Protein AF-A0A2R7K0H6-F1 (afdb_monomer_lite)

Foldseek 3Di:
DVVVVVVVVVVVVVVVVPPPPPPPPPDPPVPPPPDDDPVPAPEDEDQQQPQFQQDPVLQDPLNAPPDWFDVQGRNQRALNGLLVCLVVCVCVVVVGQHYHYQAQAAADSYWDCPVRTTHGCSRNPRHDDPVHGHSSHHHPVSVVSSVVSSVVSND

pLDDT: mean 88.12, std 17.88, range [44.06, 98.88]

Radius of gyration: 27.31 Å; chains: 1; bounding box: 50×71×71 Å

Sequence (155 aa):
MKKYTFLFLSLVYLIMSCSGSKSVSMNNENTSKTPFVWEGANVYFLLTDRFYNGDTSNDVNFNRTKTPGKLRGFEGGDIIGITKKIDEGYFEKLGINAIWLTPIVEQIHDGVDEGTGLSYGYHGYWAKDWTALDSNFGTKEDLAKLVKKAHEKGI

Structure (mmCIF, N/CA/C/O backbone):
data_AF-A0A2R7K0H6-F1
#
_entry.id   AF-A0A2R7K0H6-F1
#
loop_
_atom_site.group_PDB
_atom_site.id
_atom_site.type_symbol
_atom_site.label_atom_id
_atom_site.label_alt_id
_atom_site.label_comp_id
_atom_site.label_asym_id
_atom_site.label_entity_id
_atom_site.label_seq_id
_atom_site.pdbx_PDB_ins_code
_atom_site.Cartn_x
_atom_site.Cartn_y
_atom_site.Cartn_z
_atom_site.occupancy
_atom_site.B_iso_or_equiv
_atom_site.auth_seq_id
_atom_site.auth_comp_id
_atom_site.auth_asym_id
_atom_site.auth_atom_id
_atom_site.pdbx_PDB_model_num
ATOM 1 N N . MET A 1 1 ? -35.129 55.999 43.009 1.00 54.38 1 MET A N 1
ATOM 2 C CA . MET A 1 1 ? -34.103 54.976 43.329 1.00 54.38 1 MET A CA 1
ATOM 3 C C . MET A 1 1 ? -34.670 53.567 43.548 1.00 54.38 1 MET A C 1
ATOM 5 O O . MET A 1 1 ? -34.049 52.631 43.079 1.00 54.38 1 MET A O 1
ATOM 9 N N . LYS A 1 2 ? -35.861 53.382 44.150 1.00 51.69 2 LYS A N 1
ATOM 10 C CA . LYS A 1 2 ? -36.443 52.046 44.443 1.00 51.69 2 LYS A CA 1
ATOM 11 C C . LYS A 1 2 ? -36.847 51.170 43.231 1.00 51.69 2 LYS A C 1
ATOM 13 O O . LYS A 1 2 ? -36.975 49.964 43.393 1.00 51.69 2 LYS A O 1
ATOM 18 N N . LYS A 1 3 ? -37.041 51.737 42.027 1.00 54.31 3 LYS A N 1
ATOM 19 C CA . LYS A 1 3 ? -37.456 50.973 40.824 1.00 54.31 3 LYS A CA 1
ATOM 20 C C . LYS A 1 3 ? -36.324 50.150 40.191 1.00 54.31 3 LYS A C 1
ATOM 22 O O . LYS A 1 3 ? -36.582 49.068 39.682 1.00 54.31 3 LYS A O 1
ATOM 27 N N . TYR A 1 4 ? -35.078 50.619 40.278 1.00 58.31 4 TYR A N 1
ATOM 28 C CA . TYR A 1 4 ? -33.919 49.882 39.757 1.00 58.31 4 TYR A CA 1
ATOM 29 C C . TYR A 1 4 ? -33.430 48.805 40.728 1.00 58.31 4 TYR A C 1
ATOM 31 O O . TYR A 1 4 ? -32.876 47.805 40.293 1.00 58.31 4 TYR A O 1
ATOM 39 N N . THR A 1 5 ? -33.706 48.955 42.028 1.00 58.03 5 THR A N 1
ATOM 40 C CA . THR A 1 5 ? -33.369 47.955 43.050 1.00 58.03 5 THR A CA 1
ATOM 41 C C . THR A 1 5 ? -34.118 46.637 42.829 1.00 58.03 5 THR A C 1
ATOM 43 O O . THR A 1 5 ? -33.523 45.577 42.972 1.00 58.03 5 THR A O 1
ATOM 46 N N . PHE A 1 6 ? -35.390 46.688 42.411 1.00 57.31 6 PHE A N 1
ATOM 47 C CA . PHE A 1 6 ? -36.181 45.486 42.104 1.00 57.31 6 PHE A CA 1
ATOM 48 C C . PHE A 1 6 ? -35.743 44.801 40.800 1.00 57.31 6 PHE A C 1
ATOM 50 O O . PHE A 1 6 ? -35.684 43.575 40.740 1.00 57.31 6 PHE A O 1
ATOM 57 N N . LEU A 1 7 ? -35.370 45.584 39.779 1.00 57.59 7 LEU A N 1
ATOM 58 C CA . LEU A 1 7 ? -34.857 45.049 38.513 1.00 57.59 7 LEU A CA 1
ATOM 59 C C . LEU A 1 7 ? -33.496 44.357 38.711 1.00 57.59 7 LEU A C 1
ATOM 61 O O . LEU A 1 7 ? -33.274 43.267 38.189 1.00 57.59 7 LEU A O 1
ATOM 65 N N . PHE A 1 8 ? -32.622 44.940 39.536 1.00 59.28 8 PHE A N 1
ATOM 66 C CA . PHE A 1 8 ? -31.314 44.366 39.860 1.00 59.2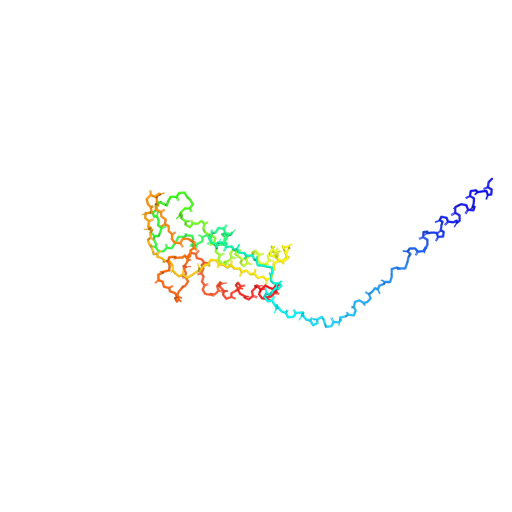8 8 PHE A CA 1
ATOM 67 C C . PHE A 1 8 ? -31.433 43.087 40.705 1.00 59.28 8 PHE A C 1
ATOM 69 O O . PHE A 1 8 ? -30.713 42.125 40.458 1.00 59.28 8 PHE A O 1
ATOM 76 N N . LEU A 1 9 ? -32.391 43.025 41.641 1.00 58.78 9 LEU A N 1
ATOM 77 C CA . LEU A 1 9 ? -32.642 41.820 42.445 1.00 58.78 9 LEU A CA 1
ATOM 78 C C . LEU A 1 9 ? -33.152 40.642 41.596 1.00 58.78 9 LEU A C 1
ATOM 80 O O . LEU A 1 9 ? -32.769 39.501 41.842 1.00 58.78 9 LEU A O 1
ATOM 84 N N . SER A 1 10 ? -33.973 40.919 40.575 1.00 59.53 10 SER A N 1
ATOM 85 C CA . SER A 1 10 ? -34.464 39.895 39.639 1.00 59.53 10 SER A CA 1
ATOM 86 C C . SER A 1 10 ? -33.364 39.354 38.719 1.00 59.53 10 SER A C 1
ATOM 88 O O . SER A 1 10 ? -33.322 38.157 38.442 1.00 59.53 10 SER A O 1
ATOM 90 N N . LEU A 1 11 ? -32.425 40.215 38.310 1.00 60.00 11 LEU A N 1
ATOM 91 C CA . LEU A 1 11 ? -31.305 39.831 37.456 1.00 60.00 11 LEU A CA 1
ATOM 92 C C . LEU A 1 11 ? -30.281 38.990 38.231 1.00 60.00 11 LEU A C 1
ATOM 94 O O . LEU A 1 11 ? -29.800 38.000 37.698 1.00 60.00 11 LEU A O 1
ATOM 98 N N . VAL A 1 12 ? -30.027 39.310 39.508 1.00 61.28 12 VAL A N 1
ATOM 99 C CA . VAL A 1 12 ? -29.146 38.533 40.406 1.00 61.28 12 VAL A CA 1
ATOM 100 C C . VAL A 1 12 ? -29.703 37.132 40.707 1.00 61.28 12 VAL A C 1
ATOM 102 O O . VAL A 1 12 ? -28.941 36.166 40.769 1.00 61.28 12 VAL A O 1
ATOM 105 N N . TYR A 1 13 ? -31.027 36.984 40.817 1.00 59.91 13 TYR A N 1
ATOM 106 C CA . TYR A 1 13 ? -31.668 35.670 40.972 1.00 59.91 13 TYR A CA 1
ATOM 107 C C . TYR A 1 13 ? -31.543 34.790 39.717 1.00 59.91 13 TYR A C 1
ATOM 109 O O . TYR A 1 13 ? -31.425 33.570 39.833 1.00 59.91 13 TYR A O 1
ATOM 117 N N . LEU A 1 14 ? -31.510 35.396 38.525 1.00 57.84 14 LEU A N 1
ATOM 118 C CA . LEU A 1 14 ? -31.362 34.673 37.259 1.00 57.84 14 LEU A CA 1
ATOM 119 C C . LEU A 1 14 ? -29.945 34.092 37.074 1.00 57.84 14 LEU A C 1
ATOM 121 O O . LEU A 1 14 ? -29.797 33.011 36.514 1.00 57.84 14 LEU A O 1
ATOM 125 N N . ILE A 1 15 ? -28.909 34.769 37.587 1.00 59.09 15 ILE A N 1
ATOM 126 C CA . ILE A 1 15 ? -27.504 34.315 37.503 1.00 59.09 15 ILE A CA 1
ATOM 127 C C . ILE A 1 15 ? -27.148 33.247 38.551 1.00 59.09 15 ILE A C 1
ATOM 129 O O . ILE A 1 15 ? -26.303 32.40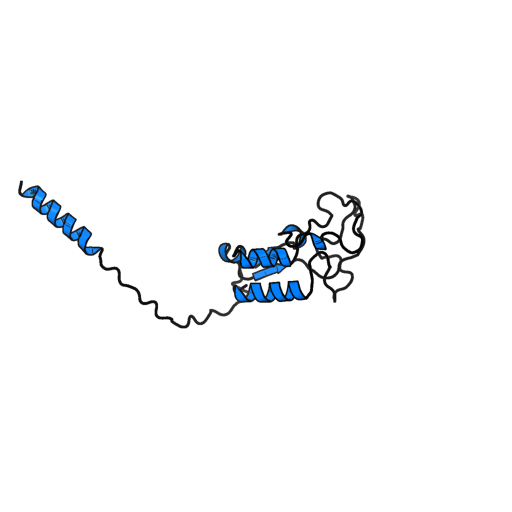0 38.274 1.00 59.09 15 ILE A O 1
ATOM 133 N N . MET A 1 16 ? -27.797 33.222 39.725 1.00 57.94 16 MET A N 1
ATOM 134 C CA . MET A 1 16 ? -27.549 32.171 40.734 1.00 57.94 16 MET A CA 1
ATOM 135 C C . MET A 1 16 ? -28.225 30.828 40.416 1.00 57.94 16 MET A C 1
ATOM 137 O O . MET A 1 16 ? -27.858 29.812 41.003 1.00 57.94 16 MET A O 1
ATOM 141 N N . SER A 1 17 ? -29.174 30.784 39.474 1.00 49.59 17 SER A N 1
ATOM 142 C CA . SER A 1 17 ? -29.834 29.533 39.068 1.00 49.59 17 SER A CA 1
ATOM 143 C C . SER A 1 17 ? -28.984 28.672 38.113 1.00 49.59 17 SER A C 1
ATOM 145 O O . SER A 1 17 ? -29.306 27.509 37.885 1.00 49.59 17 SER A O 1
ATOM 147 N N . CYS A 1 18 ? -27.850 29.187 37.621 1.00 53.19 18 CYS A N 1
ATOM 148 C CA . CYS A 1 18 ? -26.953 28.469 36.704 1.00 53.19 18 CYS A CA 1
ATOM 149 C C . CYS A 1 18 ? -25.769 27.744 37.374 1.00 53.19 18 CYS A C 1
ATOM 151 O O . CYS A 1 18 ? -24.913 27.218 36.669 1.00 53.19 18 CYS A O 1
ATOM 153 N N . SER A 1 19 ? -25.708 27.655 38.706 1.00 55.31 19 SER A N 1
ATOM 154 C CA . SER A 1 19 ? -24.578 27.003 39.405 1.00 55.31 19 SER A CA 1
ATOM 155 C C . SER A 1 19 ? -24.818 25.535 39.776 1.00 55.31 19 SER A C 1
ATOM 157 O O . SER A 1 19 ? -24.092 24.964 40.585 1.00 55.31 19 SER A O 1
ATOM 159 N N . GLY A 1 20 ? -25.825 24.896 39.184 1.0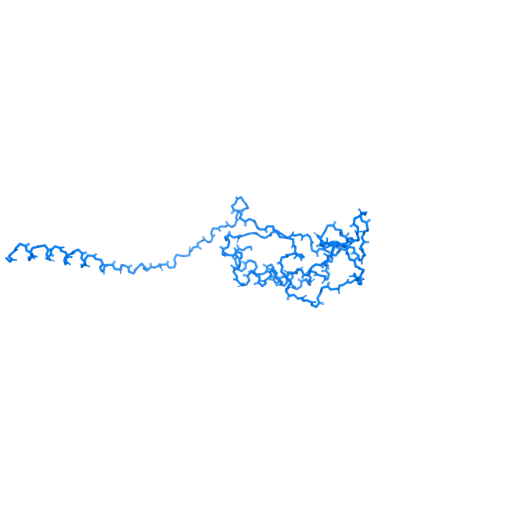0 53.66 20 GLY A N 1
ATOM 160 C CA . GLY A 1 20 ? -26.070 23.465 39.330 1.00 53.66 20 GLY A CA 1
ATOM 161 C C . GLY A 1 20 ? -25.351 22.646 38.263 1.00 53.66 20 GLY A C 1
ATOM 162 O O . GLY A 1 20 ? -26.017 21.969 37.481 1.00 53.66 20 GLY A O 1
ATOM 163 N N . SER A 1 21 ? -24.016 22.675 38.209 1.00 50.78 21 SER A N 1
ATOM 164 C CA . SER A 1 21 ? -23.271 21.634 37.498 1.00 50.78 21 SER A CA 1
ATOM 165 C C . SER A 1 21 ? -23.456 20.324 38.263 1.00 50.78 21 SER A C 1
ATOM 167 O O . SER A 1 21 ? -22.681 19.966 39.146 1.00 50.78 21 SER A O 1
ATOM 169 N N . LYS A 1 22 ? -24.531 19.592 37.943 1.00 44.06 22 LYS A N 1
ATOM 170 C CA . LYS A 1 22 ? -24.600 18.171 38.267 1.00 44.06 22 LYS A CA 1
ATOM 171 C C . LYS A 1 22 ? -23.394 17.539 37.585 1.00 44.06 22 LYS A C 1
ATOM 173 O O . LYS A 1 22 ? -23.367 17.426 36.361 1.00 44.06 22 LYS A O 1
ATOM 178 N N . SER A 1 23 ? -22.394 17.160 38.372 1.00 47.12 23 SER A N 1
ATOM 179 C CA . SER A 1 23 ? -21.436 16.152 37.960 1.00 47.12 23 SER A CA 1
ATOM 180 C C . SER A 1 23 ? -22.257 14.906 37.659 1.00 47.12 23 SER A C 1
ATOM 182 O O . SER A 1 23 ? -22.704 14.182 38.548 1.00 47.12 23 SER A O 1
ATOM 184 N N . VAL A 1 24 ? -22.548 14.703 36.377 1.00 48.53 24 VAL A N 1
ATOM 185 C CA . VAL A 1 24 ? -22.997 13.408 35.897 1.00 48.53 24 VAL A CA 1
ATOM 186 C C . VAL A 1 24 ? -21.816 12.492 36.166 1.00 48.53 24 VAL A C 1
ATOM 188 O O . VAL A 1 24 ? -20.816 12.516 35.454 1.00 48.53 24 VAL A O 1
ATOM 191 N N . SER A 1 25 ? -21.906 11.747 37.266 1.00 46.91 25 SER A N 1
ATOM 192 C CA . SER A 1 25 ? -21.182 10.498 37.423 1.00 46.91 25 SER A CA 1
ATOM 193 C C . SER A 1 25 ? -21.578 9.664 36.216 1.00 46.91 25 SER A C 1
ATOM 195 O O . SER A 1 25 ? -22.655 9.069 36.202 1.00 46.91 25 SER A O 1
ATOM 197 N N . MET A 1 26 ? -20.757 9.702 35.164 1.00 46.56 26 MET A N 1
ATOM 198 C CA . MET A 1 26 ? -20.768 8.660 34.156 1.00 46.56 26 MET A CA 1
ATOM 199 C C . MET A 1 26 ? -20.405 7.396 34.914 1.00 46.56 26 MET A C 1
ATOM 201 O O . MET A 1 26 ? -19.237 7.096 35.155 1.00 46.56 26 MET A O 1
ATOM 205 N N . ASN A 1 27 ? -21.439 6.695 35.368 1.00 46.94 27 ASN A N 1
ATOM 206 C CA . ASN A 1 27 ? -21.310 5.296 35.685 1.00 46.94 27 ASN A CA 1
ATOM 207 C C . ASN A 1 27 ? -20.640 4.684 34.456 1.00 46.94 27 ASN A C 1
ATOM 209 O O . ASN A 1 27 ? -21.097 4.910 33.333 1.00 46.94 27 ASN A O 1
ATOM 213 N N . ASN A 1 28 ? -19.533 3.973 34.672 1.00 50.34 28 ASN A N 1
ATOM 214 C CA . ASN A 1 28 ? -19.006 3.011 33.716 1.00 50.34 28 ASN A CA 1
ATOM 215 C C . ASN A 1 28 ? -20.088 1.941 33.524 1.00 50.34 28 ASN A C 1
ATOM 217 O O . ASN A 1 28 ? -19.977 0.823 34.024 1.00 50.34 28 ASN A O 1
ATOM 221 N N . GLU A 1 29 ? -21.186 2.294 32.860 1.00 48.16 29 GLU A N 1
ATOM 222 C CA . GLU A 1 29 ? -21.994 1.307 32.192 1.00 48.16 29 GLU A CA 1
ATOM 223 C C . GLU A 1 29 ? -21.029 0.651 31.222 1.00 48.16 29 GLU A C 1
ATOM 225 O O . GLU A 1 29 ? -20.403 1.320 30.395 1.00 48.16 29 GLU A O 1
ATOM 230 N N . ASN A 1 30 ? -20.841 -0.655 31.404 1.00 51.75 30 ASN A N 1
ATOM 231 C CA . ASN A 1 30 ? -20.349 -1.523 30.356 1.00 51.75 30 ASN A CA 1
ATOM 232 C C . ASN A 1 30 ? -21.193 -1.202 29.127 1.00 51.75 30 ASN A C 1
ATOM 234 O O . ASN A 1 30 ? -22.294 -1.731 28.972 1.00 51.75 30 ASN A O 1
ATOM 238 N N . THR A 1 31 ? -20.702 -0.288 28.290 1.00 52.44 31 THR A N 1
ATOM 239 C CA . THR A 1 31 ? -21.237 -0.063 26.964 1.00 52.44 31 THR A CA 1
ATOM 240 C C . THR A 1 31 ? -20.974 -1.379 26.270 1.00 52.44 31 THR A C 1
ATOM 242 O O . THR A 1 31 ? -19.860 -1.687 25.849 1.00 52.44 31 THR A O 1
ATOM 245 N N . SER A 1 32 ? -21.987 -2.244 26.288 1.00 52.97 32 SER A N 1
ATOM 246 C CA . SER A 1 32 ? -22.056 -3.376 25.389 1.00 52.97 32 SER A CA 1
ATOM 247 C C . SER A 1 32 ? -21.781 -2.774 24.021 1.00 52.97 32 SER A C 1
ATOM 249 O O . SER A 1 32 ? -22.592 -1.991 23.526 1.00 52.97 32 SER A O 1
ATOM 251 N N . LYS A 1 33 ? -20.566 -2.991 23.496 1.00 73.62 33 LYS A N 1
ATOM 252 C CA . LYS A 1 33 ? -20.189 -2.476 22.184 1.00 73.62 33 LYS A CA 1
ATOM 253 C C . LYS A 1 33 ? -21.263 -2.986 21.242 1.00 73.62 33 LYS A C 1
ATOM 255 O O . LYS A 1 33 ? -21.402 -4.202 21.105 1.00 73.62 33 LYS A O 1
ATOM 260 N N . THR A 1 34 ? -22.030 -2.074 20.648 1.00 75.69 34 THR A N 1
ATOM 261 C CA . THR A 1 34 ? -22.969 -2.438 19.592 1.00 75.69 34 THR A CA 1
ATOM 262 C C . THR A 1 34 ? -22.190 -3.286 18.590 1.00 75.69 34 THR A C 1
ATOM 264 O O . THR A 1 34 ? -21.122 -2.848 18.148 1.00 75.69 34 THR A O 1
ATOM 267 N N . PRO A 1 35 ? -22.635 -4.520 18.303 1.00 85.56 35 PRO A N 1
ATOM 268 C CA . PRO A 1 35 ? -21.899 -5.393 17.407 1.00 85.56 35 PRO A CA 1
ATOM 269 C C . PRO A 1 35 ? -21.783 -4.735 16.031 1.00 85.56 35 PRO A C 1
ATOM 271 O O . PRO A 1 35 ? -22.700 -4.041 15.588 1.00 85.56 35 PRO A O 1
ATOM 274 N N . PHE A 1 36 ? -20.651 -4.949 15.360 1.00 90.12 36 PHE A N 1
ATOM 275 C CA . PHE A 1 36 ? -20.477 -4.497 13.985 1.00 90.12 36 PHE A CA 1
ATOM 276 C C . PHE A 1 36 ? -21.491 -5.209 13.077 1.00 90.12 36 PHE A C 1
ATOM 278 O O . PHE A 1 36 ? -21.626 -6.433 13.135 1.00 90.12 36 PHE A O 1
ATOM 285 N N . VAL A 1 37 ? -22.187 -4.438 12.240 1.00 93.44 37 VAL A N 1
ATOM 286 C CA . VAL A 1 37 ? -23.131 -4.931 11.229 1.00 93.44 37 VAL A CA 1
ATOM 287 C C . VAL A 1 37 ? -22.831 -4.246 9.901 1.00 93.44 37 VAL A C 1
ATOM 289 O O . VAL A 1 37 ? -22.629 -3.031 9.854 1.00 93.44 37 VAL A O 1
ATOM 292 N N . TRP A 1 38 ? -22.782 -5.021 8.819 1.00 94.94 38 TRP A N 1
ATOM 293 C CA . TRP A 1 38 ? -22.351 -4.526 7.509 1.00 94.94 38 TRP A CA 1
ATOM 294 C C . TRP A 1 38 ? -23.322 -3.505 6.910 1.00 94.94 38 TRP A C 1
ATOM 296 O O . TRP A 1 38 ? -22.899 -2.586 6.218 1.00 94.94 38 TRP A O 1
ATOM 306 N N . GLU A 1 39 ? -24.611 -3.613 7.221 1.00 94.69 39 GLU A N 1
ATOM 307 C CA . GLU A 1 39 ? -25.660 -2.696 6.768 1.00 94.69 39 GLU A CA 1
ATOM 308 C C . GLU A 1 39 ? -25.471 -1.270 7.311 1.00 94.69 39 GLU A C 1
ATOM 310 O O . GLU A 1 39 ? -25.962 -0.315 6.713 1.00 94.69 39 GLU A O 1
ATOM 315 N N . GLY A 1 40 ? -24.763 -1.126 8.437 1.00 92.81 40 GLY A N 1
ATOM 316 C CA . GLY A 1 40 ? -24.416 0.156 9.055 1.00 92.81 40 GLY A CA 1
ATOM 317 C C . GLY A 1 40 ? -22.958 0.571 8.844 1.00 92.81 40 GLY A C 1
ATOM 318 O O . GLY A 1 40 ? -22.489 1.485 9.525 1.00 92.81 40 GLY A O 1
ATOM 319 N N . ALA A 1 41 ? -22.216 -0.116 7.971 1.00 96.00 41 ALA A N 1
ATOM 320 C CA . ALA A 1 41 ? -20.812 0.188 7.734 1.00 96.00 41 ALA A CA 1
ATOM 321 C C . ALA A 1 41 ? -20.648 1.458 6.884 1.00 96.00 41 ALA A C 1
ATOM 323 O O . ALA A 1 41 ? -21.175 1.573 5.777 1.00 96.00 41 ALA A O 1
ATOM 324 N N . ASN A 1 42 ? -19.835 2.386 7.378 1.00 97.00 42 ASN A N 1
ATOM 325 C CA . ASN A 1 42 ? -19.316 3.516 6.625 1.00 97.00 42 ASN A CA 1
ATOM 326 C C . ASN A 1 42 ? -17.982 3.096 6.010 1.00 97.00 42 ASN A C 1
ATOM 328 O O . ASN A 1 42 ? -16.946 3.085 6.682 1.00 97.00 42 ASN A O 1
ATOM 332 N N . VAL A 1 43 ? -18.031 2.720 4.734 1.00 98.25 43 VAL A N 1
ATOM 333 C CA . VAL A 1 43 ? -16.888 2.152 4.013 1.00 98.25 43 VAL A CA 1
ATOM 334 C C . VAL A 1 43 ? -16.046 3.252 3.370 1.00 98.25 43 VAL A C 1
ATOM 336 O O . VAL A 1 43 ? -16.566 4.102 2.648 1.00 98.25 43 VAL A O 1
ATOM 339 N N . TYR A 1 44 ? -14.728 3.187 3.561 1.00 98.56 44 TYR A N 1
ATOM 340 C CA . TYR A 1 44 ? -13.758 3.981 2.809 1.00 98.56 44 TYR A CA 1
ATOM 341 C C . TYR A 1 44 ? -13.030 3.094 1.801 1.00 98.56 44 TYR A C 1
ATOM 343 O O . TYR A 1 44 ? -12.214 2.252 2.178 1.00 98.56 44 TYR A O 1
ATOM 351 N N . PHE A 1 45 ? -13.320 3.284 0.515 1.00 98.38 45 PHE A N 1
ATOM 352 C CA . PHE A 1 45 ? -12.556 2.658 -0.560 1.00 98.38 45 PHE A CA 1
ATOM 353 C C . PHE A 1 45 ? -11.303 3.478 -0.864 1.00 98.38 45 PHE A C 1
ATOM 355 O O . PHE A 1 45 ? -11.395 4.688 -1.081 1.00 98.38 45 PHE A O 1
ATOM 362 N N . LEU A 1 46 ? -10.143 2.824 -0.916 1.00 97.06 46 LEU A N 1
ATOM 363 C CA . LEU A 1 46 ? -8.886 3.464 -1.290 1.00 97.06 46 LEU A CA 1
ATOM 364 C C . LEU A 1 46 ? -8.080 2.607 -2.267 1.00 97.06 46 LEU A C 1
ATOM 366 O O . LEU A 1 46 ? -7.981 1.387 -2.131 1.00 97.06 46 LEU A O 1
ATOM 370 N N . LEU A 1 47 ? -7.468 3.282 -3.241 1.00 98.50 47 LEU A N 1
ATOM 371 C CA . LEU A 1 47 ? -6.438 2.695 -4.090 1.00 98.50 47 LEU A CA 1
ATOM 372 C C . LEU A 1 47 ? -5.116 2.742 -3.322 1.00 98.50 47 LEU A C 1
ATOM 374 O O . LEU A 1 47 ? -4.614 3.841 -3.079 1.00 98.50 47 LEU A O 1
ATOM 378 N N . THR A 1 48 ? -4.579 1.583 -2.929 1.00 98.62 48 THR A N 1
ATOM 379 C CA . THR A 1 48 ? -3.421 1.485 -2.017 1.00 98.62 48 THR A CA 1
ATOM 380 C C . THR A 1 48 ? -2.265 2.370 -2.483 1.00 98.62 48 THR A C 1
ATOM 382 O O . THR A 1 48 ? -1.862 3.268 -1.747 1.00 98.62 48 THR A O 1
ATOM 385 N N . ASP A 1 49 ? -1.863 2.229 -3.751 1.00 98.75 49 ASP A N 1
ATOM 386 C CA . ASP A 1 49 ? -0.769 2.979 -4.393 1.00 98.75 49 ASP A CA 1
ATOM 387 C C . ASP A 1 49 ? -0.933 4.512 -4.378 1.00 98.75 49 ASP A C 1
ATOM 389 O O . ASP A 1 49 ? 0.039 5.245 -4.524 1.00 98.75 49 ASP A O 1
ATOM 393 N N . ARG A 1 50 ? -2.157 5.029 -4.207 1.00 98.56 50 ARG A N 1
ATOM 394 C CA . ARG A 1 50 ? -2.454 6.473 -4.305 1.00 98.56 50 ARG A CA 1
ATOM 395 C C . ARG A 1 50 ? -2.842 7.108 -2.984 1.00 98.56 50 ARG A C 1
ATOM 397 O O . ARG A 1 50 ? -3.163 8.294 -2.963 1.00 98.56 50 ARG A O 1
ATOM 404 N N . PHE A 1 51 ? -2.868 6.339 -1.901 1.00 98.69 51 PHE A N 1
ATOM 405 C CA . PHE A 1 51 ? -3.363 6.842 -0.631 1.00 98.69 51 PHE A CA 1
ATOM 406 C C . PHE A 1 51 ? -2.280 7.572 0.166 1.00 98.69 51 PHE A C 1
ATOM 408 O O . PHE A 1 51 ? -2.404 8.770 0.427 1.00 98.69 51 PHE A O 1
ATOM 415 N N . TYR A 1 52 ? -1.224 6.864 0.570 1.00 98.69 52 TYR A N 1
ATOM 416 C CA . TYR A 1 52 ? -0.124 7.446 1.335 1.00 98.69 52 TYR A CA 1
ATOM 417 C C . TYR A 1 52 ? 1.118 6.555 1.253 1.00 98.69 52 TYR A C 1
ATOM 419 O O . TYR A 1 52 ? 1.037 5.382 1.610 1.00 98.69 52 TYR A O 1
ATOM 427 N N . ASN A 1 53 ? 2.247 7.121 0.822 1.00 98.75 53 ASN A N 1
ATOM 428 C CA . ASN A 1 53 ? 3.546 6.446 0.830 1.00 98.75 53 ASN A CA 1
ATOM 429 C C . ASN A 1 53 ? 4.143 6.521 2.244 1.00 98.75 53 ASN A C 1
ATOM 431 O O . ASN A 1 53 ? 4.451 7.607 2.750 1.00 98.75 53 ASN A O 1
ATOM 435 N N . GLY A 1 54 ? 4.177 5.376 2.923 1.00 98.50 54 GLY A N 1
ATOM 436 C CA . GLY A 1 54 ? 4.664 5.220 4.288 1.00 98.50 54 GLY A CA 1
ATOM 437 C C . GLY A 1 54 ? 6.097 4.701 4.365 1.00 98.50 54 GLY A C 1
ATOM 438 O O . GLY A 1 54 ? 6.758 4.950 5.377 1.00 98.50 54 GLY A O 1
ATOM 439 N N . ASP A 1 55 ? 6.566 4.021 3.322 1.00 98.44 55 ASP A N 1
ATOM 440 C CA . ASP A 1 55 ? 7.889 3.424 3.211 1.00 98.44 55 ASP A CA 1
ATOM 441 C C . ASP A 1 55 ? 8.429 3.508 1.775 1.00 98.44 55 ASP A C 1
ATOM 443 O O . ASP A 1 55 ? 8.271 2.606 0.959 1.00 98.44 55 ASP A O 1
ATOM 447 N N . THR A 1 56 ? 9.215 4.550 1.511 1.00 98.19 56 THR A N 1
ATOM 448 C CA . THR A 1 56 ? 9.839 4.768 0.199 1.00 98.19 56 THR A CA 1
ATOM 449 C C . THR A 1 56 ? 10.869 3.698 -0.180 1.00 98.19 56 THR A C 1
ATOM 451 O O . THR A 1 56 ? 11.355 3.678 -1.309 1.00 98.19 56 THR A O 1
ATOM 454 N N . SER A 1 57 ? 11.290 2.831 0.754 1.00 98.25 57 SER A N 1
ATOM 455 C CA . SER A 1 57 ? 12.265 1.777 0.442 1.00 98.25 57 SER A CA 1
ATOM 456 C C . SER A 1 57 ? 11.676 0.665 -0.432 1.00 98.25 57 SER A C 1
ATOM 458 O O . SER A 1 57 ? 12.434 -0.066 -1.071 1.00 98.25 57 SER A O 1
ATOM 460 N N . ASN A 1 58 ? 10.344 0.578 -0.513 1.00 97.75 58 ASN A N 1
ATOM 461 C CA . ASN A 1 58 ? 9.623 -0.400 -1.322 1.00 97.75 58 ASN A CA 1
ATOM 462 C C . ASN A 1 58 ? 9.050 0.176 -2.640 1.00 97.75 58 ASN A C 1
ATOM 464 O O . ASN A 1 58 ? 8.393 -0.546 -3.390 1.00 97.75 58 ASN A O 1
ATOM 468 N N . ASP A 1 59 ? 9.362 1.430 -2.991 1.00 97.81 59 ASP A N 1
ATOM 469 C CA . ASP A 1 59 ? 8.823 2.094 -4.191 1.00 97.81 59 ASP A CA 1
ATOM 470 C C . ASP A 1 59 ? 9.218 1.394 -5.507 1.00 97.81 59 ASP A C 1
ATOM 472 O O . ASP A 1 59 ? 8.511 1.483 -6.514 1.00 97.81 59 ASP A O 1
ATOM 476 N N . VAL A 1 60 ? 10.340 0.666 -5.527 1.00 96.56 60 VAL A N 1
ATOM 477 C CA . VAL A 1 60 ? 10.839 -0.032 -6.721 1.00 96.56 60 VAL A CA 1
ATOM 478 C C . VAL A 1 60 ? 11.124 -1.498 -6.407 1.00 96.56 60 VAL A C 1
ATOM 480 O O . VAL A 1 60 ? 12.152 -1.828 -5.823 1.00 96.56 60 VAL A O 1
ATOM 483 N N . ASN A 1 61 ? 10.255 -2.395 -6.880 1.00 97.00 61 ASN A N 1
ATOM 484 C CA . ASN A 1 61 ? 10.477 -3.844 -6.855 1.00 97.00 61 ASN A CA 1
ATOM 485 C C . ASN A 1 61 ? 10.381 -4.473 -8.251 1.00 97.00 61 ASN A C 1
ATOM 487 O O . ASN A 1 61 ? 9.925 -3.857 -9.219 1.00 97.00 61 ASN A O 1
ATOM 491 N N . PHE A 1 62 ? 10.834 -5.728 -8.349 1.00 96.44 62 PHE A N 1
ATOM 492 C CA . PHE A 1 62 ? 10.752 -6.574 -9.549 1.00 96.44 62 PHE A CA 1
ATOM 493 C C . PHE A 1 62 ? 11.365 -5.965 -10.823 1.00 96.44 62 PHE A C 1
ATOM 495 O O . PHE A 1 62 ? 10.974 -6.317 -11.930 1.00 96.44 62 PHE A O 1
ATOM 502 N N . ASN A 1 63 ? 12.338 -5.057 -10.682 1.00 95.12 63 ASN A N 1
ATOM 503 C CA . ASN A 1 63 ? 12.946 -4.307 -11.789 1.00 95.12 63 ASN A CA 1
ATOM 504 C C . ASN A 1 63 ? 11.941 -3.493 -12.633 1.00 95.12 63 ASN A C 1
ATOM 506 O O . ASN A 1 63 ? 12.193 -3.232 -13.811 1.00 95.12 63 ASN A O 1
ATOM 510 N N . ARG A 1 64 ? 10.827 -3.042 -12.038 1.00 95.94 64 ARG A N 1
ATOM 511 C CA . ARG A 1 64 ? 9.849 -2.143 -12.675 1.00 95.94 64 ARG A CA 1
ATOM 512 C C . ARG A 1 64 ? 10.396 -0.716 -12.798 1.00 95.94 64 ARG A C 1
ATOM 514 O O . ARG A 1 64 ? 9.974 0.193 -12.096 1.00 95.94 64 ARG A O 1
ATOM 521 N N . THR A 1 65 ? 11.377 -0.529 -13.678 1.00 96.06 65 THR A N 1
ATOM 522 C CA . THR A 1 65 ? 12.133 0.729 -13.837 1.00 96.06 65 THR A CA 1
ATOM 523 C C . THR A 1 65 ? 11.889 1.438 -15.168 1.00 96.06 65 THR A C 1
ATOM 525 O 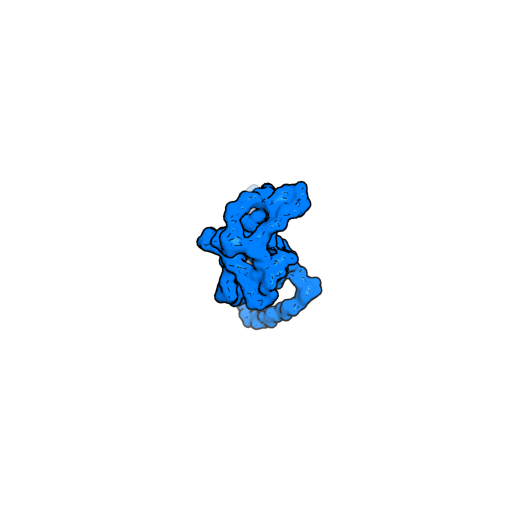O . THR A 1 65 ? 12.319 2.578 -15.347 1.00 96.06 65 THR A O 1
ATOM 528 N N . LYS A 1 66 ? 11.192 0.799 -16.119 1.00 96.88 66 LYS A N 1
ATOM 529 C CA . LYS A 1 66 ? 10.800 1.443 -17.383 1.00 96.88 66 LYS A CA 1
ATOM 530 C C . LYS A 1 66 ? 9.880 2.628 -17.094 1.00 96.88 66 LYS A C 1
ATOM 532 O O . LYS A 1 66 ? 9.004 2.517 -16.237 1.00 96.88 66 LYS A O 1
ATOM 537 N N . THR A 1 67 ? 10.047 3.721 -17.837 1.00 96.69 67 THR A N 1
ATOM 538 C CA . THR A 1 67 ? 9.230 4.932 -17.699 1.00 96.69 67 THR A CA 1
ATOM 539 C C . THR A 1 67 ? 7.764 4.635 -18.034 1.00 96.69 67 THR A C 1
ATOM 541 O O . THR A 1 67 ? 7.465 4.313 -19.188 1.00 96.69 67 THR A O 1
ATOM 544 N N . PRO A 1 68 ? 6.842 4.733 -17.061 1.00 97.00 68 PRO A N 1
ATOM 545 C CA . PRO A 1 68 ? 5.425 4.551 -17.320 1.00 97.00 68 PRO A CA 1
ATOM 546 C C . PRO A 1 68 ? 4.831 5.797 -17.984 1.00 97.00 68 PRO A C 1
ATOM 548 O O . PRO A 1 68 ? 5.396 6.893 -17.938 1.00 97.00 68 PRO A O 1
ATOM 551 N N . GLY A 1 69 ? 3.641 5.648 -18.563 1.00 97.12 69 GLY A N 1
ATOM 552 C CA . GLY A 1 69 ? 2.815 6.803 -18.896 1.00 97.12 69 GLY A CA 1
ATOM 553 C C . GLY A 1 69 ? 2.403 7.583 -17.637 1.00 97.12 69 GLY A C 1
ATOM 554 O O . GLY A 1 69 ? 2.511 7.105 -16.505 1.00 97.12 69 GLY A O 1
ATOM 555 N N . LYS A 1 70 ? 1.894 8.804 -17.822 1.00 95.94 70 LYS A N 1
ATOM 556 C CA . LYS A 1 70 ? 1.447 9.664 -16.715 1.00 95.94 70 LYS A CA 1
ATOM 557 C C . LYS A 1 70 ? 0.407 8.945 -15.844 1.00 95.94 70 LYS A C 1
ATOM 559 O O . LYS A 1 70 ? -0.635 8.554 -16.362 1.00 95.94 70 LYS A O 1
ATOM 564 N N . LEU A 1 71 ? 0.672 8.830 -14.535 1.00 95.69 71 LEU A N 1
ATOM 565 C CA . LEU A 1 71 ? -0.173 8.137 -13.543 1.00 95.69 71 LEU A CA 1
ATOM 566 C C . LEU A 1 71 ? -0.423 6.646 -13.842 1.00 95.69 71 LEU A C 1
ATOM 568 O O . LEU A 1 71 ? -1.385 6.067 -13.329 1.00 95.69 71 LEU A O 1
ATOM 572 N N . ARG A 1 72 ? 0.426 6.029 -14.672 1.00 97.19 72 ARG A N 1
ATOM 573 C CA . ARG A 1 72 ? 0.342 4.613 -15.072 1.00 97.19 72 ARG A CA 1
ATOM 574 C C . ARG A 1 72 ? 1.428 3.751 -14.412 1.00 97.19 72 ARG A C 1
ATOM 576 O O . ARG A 1 72 ? 1.521 2.556 -14.676 1.00 97.19 72 ARG A O 1
ATOM 583 N N . GLY A 1 73 ? 2.247 4.355 -13.551 1.00 97.12 73 GLY A N 1
ATOM 584 C CA . GLY A 1 73 ? 3.198 3.669 -12.681 1.00 97.12 73 GLY A CA 1
ATOM 585 C C . GLY A 1 73 ? 2.708 3.553 -11.242 1.00 97.12 73 GLY A C 1
ATOM 586 O O . GLY A 1 73 ? 1.628 4.044 -10.903 1.00 97.12 73 GLY A O 1
ATOM 587 N N . PHE A 1 74 ? 3.539 2.909 -10.424 1.00 98.19 74 PHE A N 1
ATOM 588 C CA . PHE A 1 74 ? 3.436 2.987 -8.972 1.00 98.19 74 PHE A CA 1
ATOM 589 C C . PHE A 1 74 ? 3.822 4.396 -8.509 1.00 98.19 74 PHE A C 1
ATOM 591 O O . PHE A 1 74 ? 4.822 4.944 -8.971 1.00 98.19 74 PHE A O 1
ATOM 598 N N . GLU A 1 75 ? 3.020 4.963 -7.615 1.00 98.06 75 GLU A N 1
ATOM 599 C CA . GLU A 1 75 ? 3.247 6.252 -6.949 1.00 98.06 75 GLU A CA 1
ATOM 600 C C . GLU A 1 75 ? 3.641 6.062 -5.465 1.00 98.06 75 GLU A C 1
ATOM 602 O O . GLU A 1 75 ? 3.908 7.035 -4.757 1.00 98.06 75 GLU A O 1
ATOM 607 N N . GLY A 1 76 ? 3.709 4.806 -5.002 1.00 98.19 76 GLY A N 1
ATOM 608 C CA . GLY A 1 76 ? 4.369 4.404 -3.754 1.00 98.19 76 GLY A CA 1
ATOM 609 C C . GLY A 1 76 ? 3.453 4.316 -2.535 1.00 98.19 76 GLY A C 1
ATOM 610 O O . GLY A 1 76 ? 3.921 4.163 -1.418 1.00 98.19 76 GLY A O 1
ATOM 611 N N . GLY A 1 77 ? 2.136 4.443 -2.696 1.00 98.81 77 GLY A N 1
ATOM 612 C CA . GLY A 1 77 ? 1.218 4.211 -1.583 1.00 98.81 77 GLY A CA 1
ATOM 613 C C . GLY A 1 77 ? 1.238 2.753 -1.107 1.00 98.81 77 GLY A C 1
ATOM 614 O O . GLY A 1 77 ? 1.175 1.824 -1.913 1.00 98.81 77 GLY A O 1
ATOM 615 N N . ASP A 1 78 ? 1.281 2.550 0.210 1.00 98.88 78 ASP A N 1
ATOM 616 C CA . ASP A 1 78 ? 1.571 1.241 0.803 1.00 98.88 78 ASP A CA 1
ATOM 617 C C . ASP A 1 78 ? 0.780 0.963 2.104 1.00 98.88 78 ASP A C 1
ATOM 619 O O . ASP A 1 78 ? 0.057 1.809 2.651 1.00 98.88 78 ASP A O 1
ATOM 623 N N . ILE A 1 79 ? 0.892 -0.271 2.606 1.00 98.81 79 ILE A N 1
ATOM 624 C CA . ILE A 1 79 ? 0.204 -0.760 3.813 1.00 98.81 79 ILE A CA 1
ATOM 625 C C . ILE A 1 79 ? 0.679 -0.026 5.077 1.00 98.81 79 ILE A C 1
ATOM 627 O O . ILE A 1 79 ? -0.121 0.239 5.987 1.00 98.81 79 ILE A O 1
ATOM 631 N N . ILE A 1 80 ? 1.961 0.336 5.146 1.00 98.75 80 ILE A N 1
ATOM 632 C CA . ILE A 1 80 ? 2.533 1.086 6.271 1.00 98.75 80 ILE A CA 1
ATOM 633 C C . ILE A 1 80 ? 1.896 2.478 6.334 1.00 98.75 80 ILE A C 1
ATOM 635 O O . ILE A 1 80 ? 1.520 2.950 7.412 1.00 98.75 80 ILE A O 1
ATOM 639 N N . GLY A 1 81 ? 1.692 3.110 5.185 1.00 98.81 81 GLY A N 1
ATOM 640 C CA . GLY A 1 81 ? 1.067 4.406 5.036 1.00 98.81 81 GLY A CA 1
ATOM 641 C C . GLY A 1 81 ? -0.393 4.414 5.461 1.00 98.81 81 GLY A C 1
ATOM 642 O O . GLY A 1 81 ? -0.816 5.297 6.214 1.00 98.81 81 GLY A O 1
ATOM 643 N N . ILE A 1 82 ? -1.155 3.391 5.072 1.00 98.81 82 ILE A N 1
ATOM 644 C CA . ILE A 1 82 ? -2.534 3.221 5.548 1.00 98.81 82 ILE A CA 1
ATOM 645 C C . ILE A 1 82 ? -2.552 3.030 7.070 1.00 98.81 82 ILE A C 1
ATOM 647 O O . ILE A 1 82 ? -3.312 3.703 7.769 1.00 98.81 82 ILE A O 1
ATOM 651 N N . THR A 1 83 ? -1.669 2.179 7.600 1.00 98.88 83 THR A N 1
ATOM 652 C CA . THR A 1 83 ? -1.542 1.939 9.047 1.00 98.88 83 THR A CA 1
ATOM 653 C C . THR A 1 83 ? -1.246 3.233 9.807 1.00 98.88 83 THR A C 1
ATOM 655 O O . THR A 1 83 ? -1.866 3.509 10.834 1.00 98.88 83 THR A O 1
ATOM 658 N N . LYS A 1 84 ? -0.365 4.084 9.271 1.00 98.81 84 LYS A N 1
ATOM 659 C CA . LYS A 1 84 ? -0.058 5.398 9.846 1.00 98.81 84 LYS A CA 1
ATOM 660 C C . LYS A 1 84 ? -1.293 6.301 9.901 1.00 98.81 84 LYS A C 1
ATOM 662 O O . LYS A 1 84 ? -1.518 6.961 10.911 1.00 98.81 84 LYS A O 1
ATOM 667 N N . LYS A 1 85 ? -2.135 6.304 8.862 1.00 98.75 85 LYS A N 1
ATOM 668 C CA . LYS A 1 85 ? -3.390 7.078 8.860 1.00 98.75 85 LYS A CA 1
ATOM 669 C C . LYS A 1 85 ? -4.432 6.551 9.843 1.00 98.75 85 LYS A C 1
ATOM 671 O O . LYS A 1 85 ? -5.174 7.356 10.410 1.00 98.75 85 LYS A O 1
ATOM 676 N N . ILE A 1 86 ? -4.450 5.246 10.109 1.00 98.69 86 ILE A N 1
ATOM 677 C CA . ILE A 1 86 ? -5.242 4.666 11.203 1.00 98.69 86 ILE A CA 1
ATOM 678 C C . ILE A 1 86 ? -4.741 5.190 12.560 1.00 98.69 86 ILE A C 1
ATOM 680 O O . ILE A 1 86 ? -5.541 5.703 13.345 1.00 98.69 86 ILE A O 1
ATOM 684 N N . ASP A 1 87 ? -3.430 5.135 12.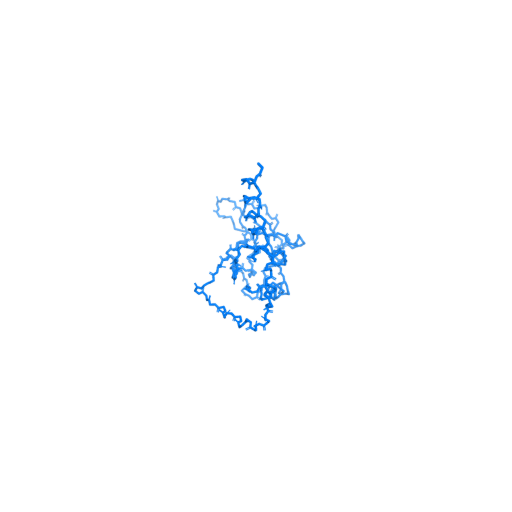821 1.00 98.50 87 ASP A N 1
ATOM 685 C CA . ASP A 1 87 ? -2.840 5.615 14.082 1.00 98.50 87 ASP A CA 1
ATOM 686 C C . ASP A 1 87 ? -3.046 7.139 14.285 1.00 98.50 87 ASP A C 1
ATOM 688 O O . ASP A 1 87 ? -3.338 7.579 15.397 1.00 98.50 87 ASP A O 1
ATOM 692 N N . GLU A 1 88 ? -2.992 7.947 13.216 1.00 98.50 88 GLU A N 1
ATOM 693 C CA . GLU A 1 88 ? -3.271 9.401 13.226 1.00 98.50 88 GLU A CA 1
ATOM 694 C C . GLU A 1 88 ? -4.767 9.757 13.435 1.00 98.50 88 GLU A C 1
ATOM 696 O O . GLU A 1 88 ? -5.138 10.939 13.552 1.00 98.50 88 GLU A O 1
ATOM 701 N N . GLY A 1 89 ? -5.644 8.748 13.461 1.00 98.12 89 GLY A N 1
ATOM 702 C CA . GLY A 1 89 ? -7.089 8.904 13.622 1.00 98.12 89 GLY A CA 1
ATOM 703 C C . GLY A 1 89 ? -7.783 9.513 12.400 1.00 98.12 89 GLY A C 1
ATOM 704 O O . GLY A 1 89 ? -8.831 10.136 12.550 1.00 98.12 89 GLY A O 1
ATOM 705 N N . TYR A 1 90 ? -7.206 9.393 11.198 1.00 98.56 90 TYR A N 1
ATOM 706 C CA . TYR A 1 90 ? -7.792 9.932 9.963 1.00 98.56 90 TYR A CA 1
ATOM 707 C C . TYR A 1 90 ? -9.191 9.356 9.701 1.00 98.56 90 TYR A C 1
ATOM 709 O O . TYR A 1 90 ? -10.149 10.106 9.528 1.00 98.56 90 TYR A O 1
ATOM 717 N N . PHE A 1 91 ? -9.313 8.028 9.735 1.00 98.44 91 PHE A N 1
ATOM 718 C CA . PHE A 1 91 ? -10.568 7.317 9.477 1.00 98.44 91 PHE A CA 1
ATOM 719 C C . PHE A 1 91 ? -11.599 7.525 10.593 1.00 98.44 91 PHE A C 1
ATOM 721 O O . PHE A 1 91 ? -12.773 7.753 10.312 1.00 98.44 91 PHE A O 1
ATOM 728 N N . GLU A 1 92 ? -11.143 7.552 11.848 1.00 96.19 92 GLU A N 1
ATOM 729 C CA . GLU A 1 92 ? -11.977 7.829 13.024 1.00 96.19 92 GLU A CA 1
ATOM 730 C C . GLU A 1 92 ? -12.646 9.210 12.919 1.00 96.19 92 GLU A C 1
ATOM 732 O O . GLU A 1 92 ? -13.857 9.331 13.090 1.00 96.19 92 GLU A O 1
ATOM 737 N N . LYS A 1 93 ? -11.887 10.247 12.534 1.00 98.00 93 LYS A N 1
ATOM 738 C CA . LYS A 1 93 ? -12.410 11.611 12.325 1.00 98.00 93 LYS A CA 1
ATOM 739 C C . LYS A 1 93 ? -13.436 11.701 11.193 1.00 98.00 93 LYS A C 1
ATOM 741 O O . LYS A 1 93 ? -14.281 12.589 11.221 1.00 98.00 93 LYS A O 1
ATOM 746 N N . LEU A 1 94 ? -13.354 10.810 10.205 1.00 97.69 94 LEU A N 1
ATOM 747 C CA . LEU A 1 94 ? -14.322 10.704 9.112 1.00 97.69 94 LEU A CA 1
ATOM 748 C C . LEU A 1 94 ? -15.554 9.858 9.479 1.00 97.69 94 LEU A C 1
ATOM 750 O O . LEU A 1 94 ? -16.512 9.834 8.712 1.00 97.69 94 LEU A O 1
ATOM 754 N N . GLY A 1 95 ? -15.546 9.167 10.624 1.00 96.56 95 GLY A N 1
ATOM 755 C CA . GLY A 1 95 ? -16.612 8.241 11.015 1.00 96.56 95 GLY A CA 1
ATOM 756 C C . GLY A 1 95 ? -16.616 6.930 10.221 1.00 96.56 95 GLY A C 1
ATOM 757 O O . GLY A 1 95 ? -17.664 6.294 10.097 1.00 96.56 95 GLY A O 1
ATOM 758 N N . ILE A 1 96 ? -15.465 6.544 9.664 1.00 98.12 96 ILE A N 1
ATOM 759 C CA . ILE A 1 96 ? -15.272 5.298 8.914 1.00 98.12 96 ILE A CA 1
ATOM 760 C C . ILE A 1 96 ? -15.048 4.142 9.887 1.00 98.12 96 ILE A C 1
ATOM 762 O O . ILE A 1 96 ? -14.246 4.255 10.812 1.00 98.12 96 ILE A O 1
ATOM 766 N N . ASN A 1 97 ? -15.722 3.022 9.636 1.00 96.19 97 ASN A N 1
ATOM 767 C CA . ASN A 1 97 ? -15.611 1.783 10.413 1.00 96.19 97 ASN A CA 1
ATOM 768 C C . ASN A 1 97 ? -15.424 0.538 9.525 1.00 96.19 97 ASN A C 1
ATOM 770 O O . ASN A 1 97 ? -15.604 -0.576 9.995 1.00 96.19 97 ASN A O 1
ATOM 774 N N . ALA A 1 98 ? -15.099 0.731 8.244 1.00 98.12 98 ALA A N 1
ATOM 775 C CA . ALA A 1 98 ? -14.667 -0.323 7.335 1.00 98.12 98 ALA A CA 1
ATOM 776 C C . ALA A 1 98 ? -13.755 0.270 6.251 1.00 98.12 98 ALA A C 1
ATOM 778 O O . ALA A 1 98 ? -14.068 1.304 5.657 1.00 98.12 98 ALA A O 1
ATOM 779 N N . ILE A 1 99 ? -12.633 -0.388 5.962 1.00 98.31 99 ILE A N 1
ATOM 780 C CA . ILE A 1 99 ? -11.718 0.008 4.882 1.00 98.31 99 ILE A CA 1
ATOM 781 C C . ILE A 1 99 ? -11.760 -1.049 3.779 1.00 98.31 99 ILE A C 1
ATOM 783 O O . ILE A 1 99 ? -11.583 -2.237 4.038 1.00 98.31 99 ILE A O 1
ATOM 787 N N . TRP A 1 100 ? -11.945 -0.605 2.536 1.00 98.38 100 TRP A N 1
ATOM 788 C CA . TRP A 1 100 ? -11.843 -1.444 1.346 1.00 98.38 100 TRP A CA 1
ATOM 789 C C . TRP A 1 100 ? -10.590 -1.064 0.550 1.00 98.38 100 TRP A C 1
ATOM 791 O O . TRP A 1 100 ? -10.475 0.047 0.034 1.00 98.38 100 TRP A O 1
ATOM 801 N N . LEU A 1 101 ? -9.652 -2.007 0.459 1.00 98.06 101 LEU A N 1
ATOM 802 C CA . LEU A 1 101 ? -8.410 -1.873 -0.300 1.00 98.06 101 LEU A CA 1
ATOM 803 C C . LEU A 1 101 ? -8.566 -2.427 -1.721 1.00 98.06 101 LEU A C 1
ATOM 805 O O . LEU A 1 101 ? -9.267 -3.419 -1.942 1.00 98.06 101 LEU A O 1
ATOM 809 N N . THR A 1 102 ? -7.831 -1.856 -2.674 1.00 98.50 102 THR A N 1
ATOM 810 C CA . THR A 1 102 ? -7.478 -2.584 -3.904 1.00 98.50 102 THR A CA 1
ATOM 811 C C . THR A 1 102 ? -6.745 -3.889 -3.586 1.00 98.50 102 THR A C 1
ATOM 813 O O . THR A 1 102 ? -6.143 -3.996 -2.514 1.00 98.50 102 THR A O 1
ATOM 816 N N . PRO A 1 103 ? -6.737 -4.887 -4.492 1.00 98.50 103 PRO A N 1
ATOM 817 C CA . PRO A 1 103 ? -5.984 -6.105 -4.244 1.00 98.50 103 PRO A CA 1
ATOM 818 C C . PRO A 1 103 ? -4.491 -5.794 -4.095 1.00 98.50 103 PRO A C 1
ATOM 820 O O . PRO A 1 103 ? -3.921 -5.020 -4.856 1.00 98.50 103 PRO A O 1
ATOM 823 N N . ILE A 1 104 ? -3.871 -6.417 -3.101 1.00 98.38 104 ILE A N 1
ATOM 824 C CA . ILE A 1 104 ? -2.462 -6.205 -2.727 1.00 98.38 104 ILE A CA 1
ATOM 825 C C . ILE A 1 104 ? -1.584 -7.429 -3.028 1.00 98.38 104 ILE A C 1
ATOM 827 O O . ILE A 1 104 ? -0.438 -7.506 -2.591 1.00 98.38 104 ILE A O 1
ATOM 831 N N . VAL A 1 105 ? -2.136 -8.408 -3.747 1.00 98.62 105 VAL A N 1
ATOM 832 C CA . VAL A 1 105 ? -1.417 -9.619 -4.166 1.00 98.62 105 VAL A CA 1
ATOM 833 C C . VAL A 1 105 ? -0.322 -9.291 -5.179 1.00 98.62 105 VAL A C 1
ATOM 835 O O . VAL A 1 105 ? -0.387 -8.243 -5.820 1.00 98.62 105 VAL A O 1
ATOM 838 N N . GLU A 1 106 ? 0.657 -10.180 -5.353 1.00 98.75 106 GLU A N 1
ATOM 839 C CA . GLU A 1 106 ? 1.760 -9.983 -6.300 1.00 98.75 106 GLU A CA 1
ATOM 840 C C . GLU A 1 106 ? 1.236 -9.709 -7.715 1.00 98.75 106 GLU A C 1
ATOM 842 O O . GLU A 1 106 ? 0.486 -10.507 -8.288 1.00 98.75 106 GLU A O 1
ATOM 847 N N . GLN A 1 107 ? 1.651 -8.579 -8.290 1.00 98.62 107 GLN A N 1
ATOM 848 C CA . GLN A 1 107 ? 1.271 -8.169 -9.638 1.00 98.62 107 GLN A CA 1
ATOM 849 C C . GLN A 1 107 ? 2.283 -8.664 -10.670 1.00 98.62 107 GLN A C 1
ATOM 851 O O . GLN A 1 107 ? 3.379 -9.115 -10.334 1.00 98.62 107 GLN A O 1
ATOM 856 N N . ILE A 1 108 ? 1.947 -8.553 -11.955 1.00 98.19 108 ILE A N 1
ATOM 857 C CA . ILE A 1 108 ? 2.919 -8.777 -13.027 1.00 98.19 108 ILE A CA 1
ATOM 858 C C . ILE A 1 108 ? 4.190 -7.932 -12.819 1.00 98.19 108 ILE A C 1
ATOM 860 O O . ILE A 1 108 ? 4.163 -6.792 -12.343 1.00 98.19 108 ILE A O 1
ATOM 864 N N . HIS A 1 109 ? 5.328 -8.529 -13.168 1.00 97.69 109 HIS A N 1
ATOM 865 C CA . HIS A 1 109 ? 6.659 -7.960 -12.923 1.00 97.69 109 HIS A CA 1
ATOM 866 C C . HIS A 1 109 ? 7.132 -7.021 -14.038 1.00 97.69 109 HIS A C 1
ATOM 868 O O . HIS A 1 109 ? 8.144 -6.349 -13.880 1.00 97.69 109 HIS A O 1
ATOM 874 N N . ASP A 1 110 ? 6.394 -6.943 -15.143 1.00 96.31 110 ASP A N 1
ATOM 875 C CA . ASP A 1 110 ? 6.643 -6.002 -16.235 1.00 96.31 110 ASP A CA 1
ATOM 876 C C . ASP A 1 110 ? 5.390 -5.153 -16.495 1.00 96.31 110 ASP A C 1
ATOM 878 O O . ASP A 1 110 ? 4.318 -5.424 -15.953 1.00 96.31 110 ASP A O 1
ATOM 882 N N . GLY A 1 111 ? 5.528 -4.104 -17.297 1.00 95.88 111 GLY A N 1
ATOM 883 C CA . GLY A 1 111 ? 4.419 -3.275 -17.731 1.00 95.88 111 GLY A CA 1
ATOM 884 C C . GLY A 1 111 ? 3.808 -3.731 -19.055 1.00 95.88 111 GLY A C 1
ATOM 885 O O . GLY A 1 111 ? 4.442 -4.416 -19.858 1.00 95.88 111 GLY A O 1
ATOM 886 N N . VAL A 1 112 ? 2.577 -3.293 -19.302 1.00 97.06 112 VAL A N 1
ATOM 887 C CA . VAL A 1 112 ? 1.842 -3.499 -20.554 1.00 97.06 112 VAL A CA 1
ATOM 888 C C . VAL A 1 112 ? 1.663 -2.149 -21.236 1.00 97.06 112 VAL A C 1
ATOM 890 O O . VAL A 1 112 ? 1.199 -1.194 -20.614 1.00 97.06 112 VAL A O 1
ATOM 893 N N . ASP A 1 113 ? 2.036 -2.048 -22.511 1.00 96.06 113 ASP A N 1
ATOM 894 C CA . ASP A 1 113 ? 1.651 -0.892 -23.320 1.00 96.06 113 ASP A CA 1
ATOM 895 C C . ASP A 1 113 ? 0.221 -1.092 -23.826 1.00 96.06 113 ASP A C 1
ATOM 897 O O . ASP A 1 113 ? -0.047 -1.945 -24.670 1.00 96.06 113 ASP A O 1
ATOM 901 N N . GLU A 1 114 ? -0.705 -0.306 -23.285 1.00 91.56 114 GLU A N 1
ATOM 902 C CA . GLU A 1 114 ? -2.124 -0.352 -23.651 1.00 91.56 114 GLU A CA 1
ATOM 903 C C . GLU A 1 114 ? -2.450 0.636 -24.794 1.00 91.56 114 GLU A C 1
ATOM 905 O O . GLU A 1 114 ? -3.582 1.099 -24.923 1.00 91.56 114 GLU A O 1
ATOM 910 N N . GLY A 1 115 ? -1.450 1.038 -25.591 1.00 94.19 115 GLY A N 1
ATOM 911 C CA . GLY A 1 115 ? -1.580 1.991 -26.703 1.00 94.19 115 GLY A CA 1
ATOM 912 C C . GLY A 1 115 ? -1.594 3.463 -26.274 1.00 94.19 115 GLY A C 1
ATOM 913 O O . GLY A 1 115 ? -1.688 4.361 -27.109 1.00 94.19 115 GLY A O 1
ATOM 914 N N . THR A 1 116 ? -1.489 3.718 -24.970 1.00 92.62 116 THR A N 1
ATOM 915 C CA . THR A 1 116 ? -1.448 5.059 -24.354 1.00 92.62 116 THR A CA 1
ATOM 916 C C . THR A 1 116 ? -0.231 5.235 -23.439 1.00 92.62 116 THR A C 1
ATOM 918 O O . THR A 1 116 ? -0.185 6.137 -22.600 1.00 92.62 116 THR A O 1
ATOM 921 N N . GLY A 1 117 ? 0.775 4.375 -23.619 1.00 95.50 117 GLY A N 1
ATOM 922 C CA . GLY A 1 117 ? 1.983 4.313 -22.812 1.00 95.50 117 GLY A CA 1
ATOM 923 C C . GLY A 1 117 ? 1.974 3.136 -21.841 1.00 95.50 117 GLY A C 1
ATOM 924 O O . GLY A 1 117 ? 0.924 2.591 -21.483 1.00 95.50 117 GLY A O 1
ATOM 925 N N . LEU A 1 118 ? 3.173 2.775 -21.390 1.00 97.81 118 LEU A N 1
ATOM 926 C CA . LEU A 1 118 ? 3.409 1.657 -20.485 1.00 97.81 118 LEU A CA 1
ATOM 927 C C . LEU A 1 118 ? 2.663 1.843 -19.151 1.00 97.81 118 LEU A C 1
ATOM 929 O O . LEU A 1 118 ? 2.782 2.890 -18.512 1.00 97.81 118 L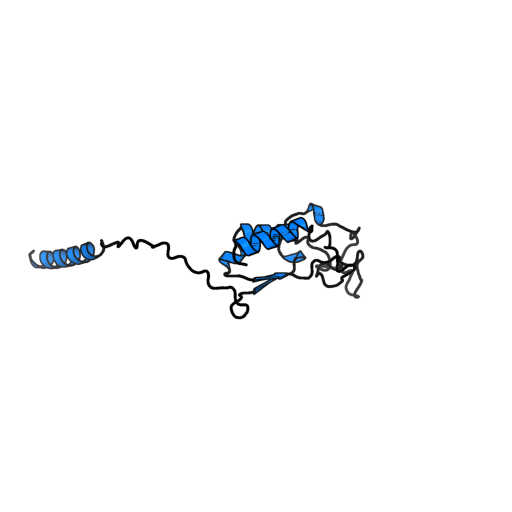EU A O 1
ATOM 933 N N . SER A 1 119 ? 1.923 0.816 -18.742 1.00 98.12 119 SER A N 1
ATOM 934 C CA . SER A 1 119 ? 1.261 0.690 -17.440 1.00 98.12 119 SER A CA 1
ATOM 935 C C . SER A 1 119 ? 1.887 -0.422 -16.623 1.00 98.12 119 SER A C 1
ATOM 937 O O . SER A 1 119 ? 2.177 -1.480 -17.169 1.00 98.12 119 SER A O 1
ATOM 939 N N . TYR A 1 120 ? 2.006 -0.233 -15.315 1.00 98.25 120 TYR A N 1
ATOM 940 C CA . TYR A 1 120 ? 2.260 -1.317 -14.366 1.00 98.25 120 TYR A CA 1
ATOM 941 C C . TYR A 1 120 ? 0.989 -1.685 -13.594 1.00 98.25 120 TYR A C 1
ATOM 943 O O . TYR A 1 120 ? 0.036 -0.912 -13.548 1.00 98.25 120 TYR A O 1
ATOM 951 N N . GLY A 1 121 ? 1.000 -2.835 -12.917 1.00 97.88 121 GLY A N 1
ATOM 952 C CA . GLY A 1 121 ? -0.114 -3.319 -12.091 1.00 97.88 121 GLY A CA 1
ATOM 953 C C . GLY A 1 121 ? -0.354 -2.553 -10.779 1.00 97.88 121 GLY A C 1
ATOM 954 O O . GLY A 1 121 ? -0.811 -3.155 -9.816 1.00 97.88 121 GLY A O 1
ATOM 955 N N . TYR A 1 122 ? -0.073 -1.247 -10.706 1.00 98.12 122 TYR A N 1
ATOM 956 C CA . TYR A 1 122 ? -0.195 -0.433 -9.480 1.00 98.12 122 TYR A CA 1
ATOM 957 C C . TYR A 1 122 ? -1.604 -0.446 -8.863 1.00 98.12 122 TYR A C 1
ATOM 959 O O . TYR A 1 122 ? -1.788 -0.214 -7.673 1.00 98.12 122 TYR A O 1
ATOM 967 N N . HIS A 1 123 ? -2.624 -0.705 -9.682 1.00 98.00 123 HIS A N 1
ATOM 968 C CA . HIS A 1 123 ? -4.023 -0.755 -9.265 1.00 98.00 123 HIS A CA 1
ATOM 969 C C . HIS A 1 123 ? -4.415 -2.091 -8.609 1.00 98.00 123 HIS A C 1
ATOM 971 O O . HIS A 1 123 ? -5.529 -2.200 -8.101 1.00 98.00 123 HIS A O 1
ATOM 977 N N . GLY A 1 124 ? -3.549 -3.112 -8.640 1.00 98.12 124 GLY A N 1
ATOM 978 C CA . GLY A 1 124 ? -3.768 -4.386 -7.945 1.00 98.12 124 GLY A CA 1
ATOM 979 C C . GLY A 1 124 ? -4.501 -5.476 -8.740 1.00 98.12 124 GLY A C 1
ATOM 980 O O . GLY A 1 124 ? -4.680 -6.588 -8.250 1.00 98.12 124 GLY A O 1
ATOM 981 N N . TYR A 1 125 ? -4.923 -5.204 -9.976 1.00 98.19 125 TYR A N 1
ATOM 982 C CA . TYR A 1 125 ? -5.820 -6.094 -10.740 1.00 98.19 125 TYR A CA 1
ATOM 983 C C . TYR A 1 125 ? -5.122 -6.948 -11.809 1.00 98.19 125 TYR A C 1
ATOM 985 O O . TYR A 1 125 ? -5.793 -7.638 -12.571 1.00 98.19 125 TYR A O 1
ATOM 993 N N . TRP A 1 126 ? -3.791 -6.928 -11.873 1.00 98.19 126 TRP A N 1
ATOM 994 C CA . TRP A 1 126 ? -2.981 -7.743 -12.783 1.00 98.19 126 TRP A CA 1
ATOM 995 C C . TRP A 1 126 ? -2.172 -8.763 -11.988 1.00 98.19 126 TRP A C 1
ATOM 997 O O . TRP A 1 126 ? -0.941 -8.752 -11.991 1.00 98.19 126 TRP A O 1
ATOM 1007 N N . ALA A 1 127 ? -2.889 -9.622 -11.265 1.00 98.44 127 ALA A N 1
ATOM 1008 C CA . ALA A 1 127 ? -2.293 -10.620 -10.393 1.00 98.44 127 ALA A CA 1
ATOM 1009 C C . ALA A 1 127 ? -1.423 -11.613 -11.178 1.00 98.44 127 ALA A C 1
ATOM 1011 O O . ALA A 1 127 ? -1.828 -12.145 -12.214 1.00 98.44 127 ALA A O 1
ATOM 1012 N N . LYS A 1 128 ? -0.241 -11.890 -10.631 1.00 98.19 128 LYS A N 1
ATOM 1013 C CA . LYS A 1 128 ? 0.671 -12.945 -11.074 1.00 98.19 128 LYS A CA 1
ATOM 1014 C C . LYS A 1 128 ? 0.660 -14.129 -10.109 1.00 98.19 128 LYS A C 1
ATOM 1016 O O . LYS A 1 128 ? 0.598 -15.270 -10.558 1.00 98.19 128 LYS A O 1
ATOM 1021 N N . ASP A 1 129 ? 0.683 -13.854 -8.806 1.00 98.25 129 ASP A N 1
ATOM 1022 C CA . ASP A 1 129 ? 0.611 -14.860 -7.746 1.00 98.25 129 ASP A CA 1
ATOM 1023 C C . ASP A 1 129 ? -0.381 -14.409 -6.664 1.00 98.25 129 ASP A C 1
ATOM 1025 O O . ASP A 1 129 ? -0.181 -13.410 -5.978 1.00 98.25 129 ASP A O 1
ATOM 1029 N N . TRP A 1 130 ? -1.464 -15.170 -6.507 1.00 98.00 130 TRP A N 1
ATOM 1030 C CA . TRP A 1 130 ? -2.533 -14.904 -5.541 1.00 98.00 130 TRP A CA 1
ATOM 1031 C C . TRP A 1 130 ? -2.168 -15.285 -4.094 1.00 98.00 130 TRP A C 1
ATOM 1033 O O . TRP A 1 130 ? -2.956 -15.038 -3.183 1.00 98.00 130 TRP A O 1
ATOM 1043 N N . THR A 1 131 ? -1.009 -15.912 -3.870 1.00 97.38 131 THR A N 1
ATOM 1044 C CA . THR A 1 131 ? -0.543 -16.395 -2.557 1.00 97.38 131 THR A CA 1
ATOM 1045 C C . THR A 1 131 ? 0.535 -15.504 -1.924 1.00 97.38 131 THR A C 1
ATOM 1047 O O . THR A 1 131 ? 0.857 -15.647 -0.735 1.00 97.38 131 THR A O 1
ATOM 1050 N N . ALA A 1 132 ? 1.068 -14.560 -2.702 1.00 98.19 132 ALA A N 1
ATOM 1051 C CA . ALA A 1 132 ? 2.078 -13.591 -2.302 1.00 98.19 132 ALA A CA 1
ATOM 1052 C C . ALA A 1 132 ? 1.507 -12.166 -2.303 1.00 98.19 132 ALA A C 1
ATOM 1054 O O . ALA A 1 132 ? 0.544 -11.873 -3.010 1.00 98.19 132 ALA A O 1
ATOM 1055 N N . LEU A 1 133 ? 2.104 -11.285 -1.498 1.00 98.44 133 LEU A N 1
ATOM 1056 C CA . LEU A 1 133 ? 1.850 -9.844 -1.560 1.00 98.44 133 LEU A CA 1
ATOM 1057 C C . LEU A 1 133 ? 2.825 -9.200 -2.543 1.00 98.44 133 LEU A C 1
ATOM 1059 O O . LEU A 1 133 ? 3.976 -9.630 -2.633 1.00 98.44 133 LEU A O 1
ATOM 1063 N N . ASP A 1 134 ? 2.379 -8.168 -3.256 1.00 98.62 134 ASP A N 1
ATOM 1064 C CA . ASP A 1 134 ? 3.290 -7.370 -4.071 1.00 98.62 134 ASP A CA 1
ATOM 1065 C C . ASP A 1 134 ? 4.225 -6.579 -3.150 1.00 98.62 134 ASP A C 1
ATOM 1067 O O . ASP A 1 134 ? 3.773 -5.838 -2.275 1.00 98.62 134 ASP A O 1
ATOM 1071 N N . SER A 1 135 ? 5.535 -6.729 -3.352 1.00 98.31 135 SER A N 1
ATOM 1072 C CA . SER A 1 135 ? 6.545 -6.074 -2.520 1.00 98.31 135 SER A CA 1
ATOM 1073 C C . SER A 1 135 ? 6.480 -4.546 -2.566 1.00 98.31 135 SER A C 1
ATOM 1075 O O . SER A 1 135 ? 6.977 -3.925 -1.637 1.00 98.31 135 SER A O 1
ATOM 1077 N N . ASN A 1 136 ? 5.836 -3.938 -3.573 1.00 98.38 136 ASN A N 1
ATOM 1078 C CA . ASN A 1 136 ? 5.555 -2.497 -3.586 1.00 98.38 136 ASN A CA 1
ATOM 1079 C C . ASN A 1 136 ? 4.488 -2.057 -2.572 1.00 98.38 136 ASN A C 1
ATOM 1081 O O . ASN A 1 136 ? 4.390 -0.871 -2.294 1.00 98.38 136 ASN A O 1
ATOM 1085 N N . PHE A 1 137 ? 3.656 -2.963 -2.049 1.00 98.69 137 PHE A N 1
ATOM 1086 C CA . PHE A 1 137 ? 2.630 -2.607 -1.060 1.00 98.69 137 PHE A CA 1
ATOM 1087 C C . PHE A 1 137 ? 3.046 -2.920 0.377 1.00 98.69 137 PHE A C 1
ATOM 1089 O O . PHE A 1 137 ? 2.471 -2.354 1.309 1.00 98.69 137 PHE A O 1
ATOM 1096 N N . GLY A 1 138 ? 4.014 -3.818 0.567 1.00 98.19 138 GLY A N 1
ATOM 1097 C CA . GLY A 1 138 ? 4.563 -4.176 1.872 1.00 98.19 138 GLY A CA 1
ATOM 1098 C C . GLY A 1 138 ? 4.606 -5.681 2.125 1.00 98.19 138 GLY A C 1
ATOM 1099 O O . GLY A 1 138 ? 4.471 -6.509 1.222 1.00 98.19 138 GLY A O 1
ATOM 1100 N N . THR A 1 139 ? 4.821 -6.042 3.387 1.00 98.50 139 THR A N 1
ATOM 1101 C CA . THR A 1 139 ? 5.021 -7.427 3.832 1.00 98.50 139 THR A CA 1
ATOM 1102 C C . THR A 1 139 ? 3.763 -8.039 4.455 1.00 98.50 139 THR A C 1
ATOM 1104 O O . THR A 1 139 ? 2.762 -7.366 4.722 1.00 98.50 139 THR A O 1
ATOM 1107 N N . LYS A 1 140 ? 3.801 -9.352 4.726 1.00 98.19 140 LYS A N 1
ATOM 1108 C CA . LYS A 1 140 ? 2.717 -10.038 5.454 1.00 98.19 140 LYS A CA 1
ATOM 1109 C C . LYS A 1 140 ? 2.604 -9.514 6.886 1.00 98.19 140 LYS A C 1
ATOM 1111 O O . LYS A 1 140 ? 1.501 -9.418 7.422 1.00 98.19 140 LYS A O 1
ATOM 1116 N N . GLU A 1 141 ? 3.730 -9.149 7.484 1.00 98.69 141 GLU A N 1
ATOM 1117 C CA . GLU A 1 141 ? 3.830 -8.544 8.805 1.00 98.69 141 GLU A CA 1
ATOM 1118 C C . GLU A 1 141 ? 3.175 -7.156 8.828 1.00 98.69 141 GLU A C 1
ATOM 1120 O O . GLU A 1 141 ? 2.416 -6.857 9.755 1.00 98.69 141 GLU A O 1
ATOM 1125 N N . ASP A 1 142 ? 3.388 -6.342 7.789 1.00 98.62 142 ASP A N 1
ATOM 1126 C CA . ASP A 1 142 ? 2.723 -5.041 7.644 1.00 98.62 142 ASP A CA 1
ATOM 1127 C C . ASP A 1 142 ? 1.210 -5.205 7.520 1.00 98.62 142 ASP A C 1
ATOM 1129 O O . ASP A 1 142 ? 0.455 -4.503 8.196 1.00 98.62 142 ASP A O 1
ATOM 1133 N N . LEU A 1 143 ? 0.750 -6.175 6.721 1.00 98.62 143 LEU A N 1
ATOM 1134 C CA . LEU A 1 143 ? -0.677 -6.469 6.589 1.00 98.62 143 LEU A CA 1
ATOM 1135 C C . LEU A 1 143 ? -1.283 -6.921 7.923 1.00 98.62 143 LEU A C 1
ATOM 1137 O O . LEU A 1 143 ? -2.334 -6.425 8.327 1.00 98.62 143 LEU A O 1
ATOM 1141 N N . ALA A 1 144 ? -0.610 -7.819 8.646 1.00 98.69 144 ALA A N 1
ATOM 1142 C CA . ALA A 1 144 ? -1.057 -8.259 9.965 1.00 98.69 144 ALA A CA 1
ATOM 1143 C C . ALA A 1 144 ? -1.144 -7.084 10.955 1.00 98.69 144 ALA A C 1
ATOM 1145 O O . ALA A 1 144 ? -2.090 -6.993 11.744 1.00 98.69 144 ALA A O 1
ATOM 1146 N N . LYS A 1 145 ? -0.186 -6.152 10.890 1.00 98.81 145 LYS A N 1
ATOM 1147 C CA . LYS A 1 145 ? -0.190 -4.931 11.698 1.00 98.81 145 LYS A CA 1
ATOM 1148 C C . LYS A 1 145 ? -1.341 -4.002 11.318 1.00 98.81 145 LYS A C 1
ATOM 1150 O O . LYS A 1 145 ? -2.019 -3.526 12.225 1.00 98.81 145 LYS A O 1
ATOM 1155 N N . LEU A 1 146 ? -1.595 -3.780 10.028 1.00 98.75 146 LEU A N 1
ATOM 1156 C CA . LEU A 1 146 ? -2.728 -2.990 9.544 1.00 98.75 146 LEU A CA 1
ATOM 1157 C C . LEU A 1 146 ? -4.050 -3.543 10.083 1.00 98.75 146 LEU A C 1
ATOM 1159 O O . LEU A 1 146 ? -4.811 -2.801 10.698 1.00 98.75 146 LEU A O 1
ATOM 1163 N N . VAL A 1 147 ? -4.282 -4.849 9.926 1.00 98.56 147 VAL A N 1
ATOM 1164 C CA . VAL A 1 147 ? -5.494 -5.526 10.415 1.00 98.56 147 VAL A CA 1
ATOM 1165 C C . VAL A 1 147 ? -5.645 -5.348 11.927 1.00 98.56 147 VAL A C 1
ATOM 1167 O O . VAL A 1 147 ? -6.703 -4.955 12.411 1.00 98.56 147 VAL A O 1
ATOM 1170 N N . LYS A 1 148 ? -4.568 -5.574 12.691 1.00 98.69 148 LYS A N 1
ATOM 1171 C CA . LYS A 1 148 ? -4.570 -5.376 14.147 1.00 98.69 148 LYS A CA 1
ATOM 1172 C C . LYS A 1 148 ? -4.923 -3.935 14.525 1.00 98.69 148 LYS A C 1
ATOM 1174 O O . LYS A 1 148 ? -5.740 -3.725 15.417 1.00 98.69 148 LYS A O 1
ATOM 1179 N N . LYS A 1 149 ? -4.323 -2.951 13.853 1.00 98.44 149 LYS A N 1
ATOM 1180 C CA . LYS A 1 149 ? -4.544 -1.523 14.112 1.00 98.44 149 LYS A CA 1
ATOM 1181 C C . LYS A 1 149 ? -5.947 -1.060 13.737 1.00 98.44 149 LYS A C 1
ATOM 1183 O O . LYS A 1 149 ? -6.538 -0.298 14.497 1.00 98.44 149 LYS A O 1
ATOM 1188 N N . ALA A 1 150 ? -6.485 -1.537 12.618 1.00 98.19 150 ALA A N 1
ATOM 1189 C CA . ALA A 1 150 ? -7.866 -1.287 12.220 1.00 98.19 150 ALA A CA 1
ATOM 1190 C C . ALA A 1 150 ? -8.836 -1.791 13.302 1.00 98.19 150 ALA A C 1
ATOM 1192 O O . ALA A 1 150 ? -9.579 -0.993 13.876 1.00 98.19 150 ALA A O 1
ATOM 1193 N N . HIS A 1 151 ? -8.706 -3.060 13.707 1.00 97.00 151 HIS A N 1
ATOM 1194 C CA . HIS A 1 151 ? -9.575 -3.653 14.725 1.00 97.00 151 HIS A CA 1
ATOM 1195 C C . HIS A 1 151 ? -9.457 -2.962 16.097 1.00 97.00 151 HIS A C 1
ATOM 1197 O O . HIS A 1 151 ? -10.462 -2.771 16.784 1.00 97.00 151 HIS A O 1
ATOM 1203 N N . GLU A 1 152 ? -8.250 -2.545 16.509 1.00 96.31 152 GLU A N 1
ATOM 1204 C CA . GLU A 1 152 ? -8.038 -1.745 17.731 1.00 96.31 152 GLU A CA 1
ATOM 1205 C C . GLU A 1 152 ? -8.818 -0.418 17.704 1.00 96.31 152 GLU A C 1
ATOM 1207 O O . GLU A 1 152 ? -9.237 0.075 18.753 1.00 96.31 152 GLU A O 1
ATOM 1212 N N . LYS A 1 153 ? -9.041 0.138 16.508 1.00 95.19 153 LYS A N 1
ATOM 1213 C CA . LYS A 1 153 ? -9.789 1.376 16.261 1.00 95.19 153 LYS A CA 1
ATOM 1214 C C . LYS A 1 153 ? -11.268 1.160 15.927 1.00 95.19 153 LYS A C 1
ATOM 1216 O O . LYS A 1 153 ? -11.978 2.141 15.732 1.00 95.19 153 LYS A O 1
ATOM 1221 N N . GLY A 1 154 ? -11.752 -0.083 15.928 1.00 93.44 154 GLY A N 1
ATOM 1222 C CA . GLY A 1 154 ? -13.143 -0.405 15.591 1.00 93.44 154 GLY A CA 1
ATOM 1223 C C . GLY A 1 154 ? -13.464 -0.295 14.097 1.00 93.44 154 GLY A C 1
ATOM 1224 O O . GLY A 1 154 ? -14.615 -0.027 13.756 1.00 93.44 154 GLY A O 1
ATOM 1225 N N . ILE A 1 155 ? -12.446 -0.471 13.249 1.00 95.56 155 ILE A N 1
ATOM 1226 C CA . ILE A 1 155 ? -12.521 -0.594 11.785 1.00 95.56 155 ILE A CA 1
ATOM 1227 C C . ILE A 1 155 ? -12.345 -2.064 11.407 1.00 95.56 155 ILE A C 1
ATOM 1229 O O . ILE A 1 155 ? -11.522 -2.725 12.082 1.00 95.56 155 ILE A O 1
#

Secondary structure (DSSP, 8-state):
-HHHHHHHHHHHHHHHTT---------------PPP-GGG--EEEE-HHHH----GGGSS-TT--S-PPTT-S-----HHHHHHHHHTTHHHHHT--EEEEPP-EEEPSS-EE-SSSEE-STTS-SEEEEEEE-TTT--HHHHHHHHHHHHHTT-